Protein AF-A0A7S4S1G7-F1 (afdb_monomer_lite)

Secondary structure (DSSP, 8-state):
-B-B-TT-EEEPTTSPEEEEEE--GGGB-STTTTSPPSSHHHHHHHHHHHHHHHHHHHHHHGGG-----HHHHTTSS--S-----TTS-TTSSTTTTSS-PPPP-PPPP--------------------PBPHHHHTT--STT--EEEETTEEEE-GGG-

InterPro domains:
  IPR001199 Cytochrome b5-like heme/steroid binding domain [PF00173] (132-160)
  IPR003953 FAD-dependent oxidoreductase 2, FAD-binding domain [PF00890] (1-42)
  IPR036188 FAD/NAD(P)-binding domain superfamily [G3DSA:3.50.50.60] (1-63)
  IPR036188 FAD/NAD(P)-binding domain superfamily [SSF51905] (3-65)
  IPR036400 Cytochrome b5-like heme/steroid binding domain superfamily [G3DSA:3.10.120.10] (116-160)
  IPR036400 Cytochrome b5-like heme/steroid binding domain superfamily [SSF55856] (131-160)
  IPR050315 FAD-dependent oxidoreductase 2 [PTHR43400] (1-60)

pLDDT: mean 70.45, std 24.25, range [23.14, 98.19]

Structure (mmCIF, N/CA/C/O backbone):
data_AF-A0A7S4S1G7-F1
#
_entry.id   AF-A0A7S4S1G7-F1
#
loop_
_atom_site.group_PDB
_atom_site.id
_atom_site.type_symbol
_atom_site.label_atom_id
_atom_site.label_alt_id
_atom_site.label_comp_id
_atom_site.label_asym_id
_atom_site.label_entity_id
_atom_site.label_seq_id
_atom_site.pdbx_PDB_ins_code
_atom_site.Cartn_x
_atom_site.Cartn_y
_atom_site.Cartn_z
_atom_site.occupancy
_atom_site.B_iso_or_equiv
_atom_site.auth_seq_id
_atom_site.auth_comp_id
_atom_site.auth_asym_id
_atom_site.auth_atom_id
_atom_site.pdbx_PDB_model_num
ATOM 1 N N . GLY A 1 1 ? 1.631 11.303 -0.762 1.00 92.81 1 GLY A N 1
ATOM 2 C CA . GLY A 1 1 ? 0.193 11.039 -0.884 1.00 92.81 1 GLY A CA 1
ATOM 3 C C . GLY A 1 1 ? -0.443 11.006 0.489 1.00 92.81 1 GLY A C 1
ATOM 4 O O . GLY A 1 1 ? -0.081 11.843 1.306 1.00 92.81 1 GLY A O 1
ATOM 5 N N . LEU A 1 2 ? -1.363 10.071 0.719 1.00 96.69 2 LEU A N 1
ATOM 6 C CA . LEU A 1 2 ? -2.059 9.824 1.986 1.00 96.69 2 LEU A CA 1
ATOM 7 C C . LEU A 1 2 ? -1.078 9.394 3.085 1.00 96.69 2 LEU A C 1
ATOM 9 O O . LEU A 1 2 ? -0.180 8.598 2.820 1.00 96.69 2 LEU A O 1
ATOM 13 N N . GLU A 1 3 ? -1.248 9.890 4.306 1.00 96.44 3 GLU A N 1
ATOM 14 C CA . GLU A 1 3 ? -0.466 9.425 5.455 1.00 96.44 3 GLU A CA 1
ATOM 15 C C . GLU A 1 3 ? -0.905 8.009 5.857 1.00 96.44 3 GLU A C 1
ATOM 17 O O . GLU A 1 3 ? -2.099 7.701 5.819 1.00 96.44 3 GLU A O 1
ATOM 22 N N . ILE A 1 4 ? 0.058 7.141 6.184 1.00 97.06 4 ILE A N 1
ATOM 23 C CA . ILE A 1 4 ? -0.176 5.733 6.533 1.00 97.06 4 ILE A CA 1
ATOM 24 C C . ILE A 1 4 ? 0.682 5.292 7.722 1.00 97.06 4 ILE A C 1
ATOM 26 O O . ILE A 1 4 ? 1.779 5.815 7.925 1.00 97.06 4 ILE A O 1
ATOM 30 N N . ASP A 1 5 ? 0.201 4.299 8.470 1.00 96.06 5 ASP A N 1
ATOM 31 C CA . ASP A 1 5 ? 0.983 3.590 9.488 1.00 96.06 5 ASP A CA 1
ATOM 32 C C . ASP A 1 5 ? 1.783 2.396 8.919 1.00 96.06 5 ASP A C 1
ATOM 34 O O . ASP A 1 5 ? 1.851 2.155 7.710 1.00 96.06 5 ASP A O 1
ATOM 38 N N . THR A 1 6 ? 2.406 1.620 9.812 1.00 95.38 6 THR A N 1
ATOM 39 C CA . THR A 1 6 ? 3.181 0.418 9.469 1.00 95.38 6 THR A CA 1
ATOM 40 C C . THR A 1 6 ? 2.343 -0.750 8.948 1.00 95.38 6 THR A C 1
ATOM 42 O O . THR A 1 6 ? 2.908 -1.614 8.284 1.00 95.38 6 THR A O 1
ATOM 45 N N . ASP A 1 7 ? 1.031 -0.778 9.205 1.00 96.25 7 ASP A N 1
ATOM 46 C CA . ASP A 1 7 ? 0.077 -1.734 8.619 1.00 96.25 7 ASP A CA 1
ATOM 47 C C . ASP A 1 7 ? -0.569 -1.170 7.329 1.00 96.25 7 ASP A C 1
ATOM 49 O O . ASP A 1 7 ? -1.429 -1.803 6.713 1.00 96.25 7 ASP A O 1
ATOM 53 N N . SER A 1 8 ? -0.094 -0.008 6.859 1.00 97.25 8 SER A N 1
ATOM 54 C CA . SER A 1 8 ? -0.570 0.721 5.675 1.00 97.25 8 SER A CA 1
ATOM 55 C C . SER A 1 8 ? -2.018 1.227 5.768 1.00 97.25 8 SER A C 1
ATOM 57 O O . SER A 1 8 ? -2.650 1.482 4.736 1.00 97.25 8 SER A O 1
ATOM 59 N N . ALA A 1 9 ? -2.561 1.366 6.982 1.00 97.81 9 ALA A N 1
ATOM 60 C CA . ALA A 1 9 ? -3.873 1.967 7.208 1.00 97.81 9 ALA A CA 1
ATOM 61 C C . ALA A 1 9 ? -3.789 3.491 7.044 1.00 97.81 9 ALA A C 1
ATOM 63 O O . ALA A 1 9 ? -2.821 4.113 7.477 1.00 97.81 9 ALA A O 1
ATOM 64 N N . VAL A 1 10 ? -4.789 4.100 6.404 1.00 98.19 10 VAL A N 1
ATOM 65 C CA . VAL A 1 10 ? -4.784 5.541 6.107 1.00 98.19 10 VAL A CA 1
ATOM 66 C C . VAL A 1 10 ? -5.122 6.346 7.354 1.00 98.19 10 VAL A C 1
ATOM 68 O O . VAL A 1 10 ? -6.174 6.150 7.964 1.00 98.19 10 VAL A O 1
ATOM 71 N N . ILE A 1 11 ? -4.254 7.293 7.699 1.00 97.88 11 ILE A N 1
ATOM 72 C CA . ILE A 1 11 ? -4.411 8.162 8.863 1.00 97.88 11 ILE A CA 1
ATOM 73 C C . ILE A 1 11 ? -5.321 9.349 8.525 1.00 97.88 11 ILE A C 1
ATOM 75 O O . ILE A 1 11 ? -5.208 9.989 7.477 1.00 97.88 11 ILE A O 1
ATOM 79 N N . SER A 1 12 ? -6.265 9.622 9.422 1.00 97.25 12 SER A N 1
ATOM 80 C CA . SER A 1 12 ? -7.200 10.745 9.347 1.00 97.25 12 SER A CA 1
ATOM 81 C C . SER A 1 12 ? -6.608 12.036 9.924 1.00 97.25 12 SER A C 1
ATOM 83 O O . SER A 1 12 ? -5.576 12.039 10.589 1.00 97.25 12 SER A O 1
ATOM 85 N N . GLN A 1 13 ? -7.306 13.159 9.736 1.00 96.06 13 GLN A N 1
ATOM 86 C CA . GLN A 1 13 ? -6.880 14.462 10.265 1.00 96.06 13 GLN A CA 1
ATOM 87 C C . GLN A 1 13 ? -6.872 14.556 11.808 1.00 96.06 13 GLN A C 1
ATOM 89 O O . GLN A 1 13 ? -6.333 15.526 12.333 1.00 96.06 13 GLN A O 1
ATOM 94 N N . SER A 1 14 ? -7.434 13.580 12.538 1.00 96.06 14 SER A N 1
ATOM 95 C CA . SER A 1 14 ? -7.297 13.467 14.002 1.00 96.06 14 SER A CA 1
ATOM 96 C C . SER A 1 14 ? -6.062 12.666 14.446 1.00 96.06 14 SER A C 1
ATOM 98 O O . SER A 1 14 ? -5.810 12.574 15.644 1.00 96.06 14 SER A O 1
ATOM 100 N N . GLY A 1 15 ? -5.292 12.094 13.513 1.00 95.81 15 GLY A N 1
ATOM 101 C CA . GLY A 1 15 ? -4.174 11.189 13.807 1.00 95.81 15 GLY A CA 1
ATOM 102 C C . GLY A 1 15 ? -4.587 9.726 14.018 1.00 95.81 15 GLY A C 1
ATOM 103 O O . GLY A 1 15 ? -3.738 8.891 14.315 1.00 95.81 15 GLY A O 1
ATOM 104 N N . GLU A 1 16 ? -5.869 9.393 13.849 1.00 97.12 16 GLU A N 1
ATOM 105 C CA . GLU A 1 16 ? -6.392 8.028 13.997 1.00 97.12 16 GLU A CA 1
ATOM 106 C C . GLU A 1 16 ? -6.519 7.324 12.637 1.00 97.12 16 GLU A C 1
ATOM 108 O O . GLU A 1 16 ? -6.893 7.951 11.640 1.00 97.12 16 GLU A O 1
ATOM 113 N N . ALA A 1 17 ? -6.245 6.018 12.585 1.00 97.62 17 ALA A N 1
ATOM 114 C CA . ALA A 1 17 ? -6.402 5.208 11.377 1.00 97.62 17 ALA A CA 1
ATOM 115 C C . ALA A 1 17 ? -7.883 5.029 10.992 1.00 97.62 17 ALA A C 1
ATOM 117 O O . ALA A 1 17 ? -8.725 4.711 11.833 1.00 97.62 17 ALA A O 1
ATOM 118 N N . ILE A 1 18 ? -8.204 5.202 9.708 1.00 97.75 18 ILE A N 1
ATOM 119 C CA . ILE A 1 18 ? -9.565 5.087 9.169 1.00 97.75 18 ILE A CA 1
ATOM 120 C C . ILE A 1 18 ? -9.921 3.596 8.994 1.00 97.75 18 ILE A C 1
ATOM 122 O O . ILE A 1 18 ? -9.295 2.922 8.170 1.00 97.75 18 ILE A O 1
ATOM 126 N N . PRO A 1 19 ? -10.934 3.055 9.707 1.00 97.06 19 PRO A N 1
ATOM 127 C CA . PRO A 1 19 ? -11.252 1.629 9.655 1.00 97.06 19 PRO A CA 1
ATOM 128 C C . PRO A 1 19 ? -11.578 1.139 8.239 1.00 97.06 19 PRO A C 1
ATOM 130 O O . PRO A 1 19 ? -12.478 1.655 7.576 1.00 97.06 19 PRO A O 1
ATOM 133 N N . GLY A 1 20 ? -10.846 0.123 7.779 1.00 96.75 20 GLY A N 1
ATOM 134 C CA . GLY A 1 20 ? -11.033 -0.488 6.461 1.00 96.75 20 GLY A CA 1
ATOM 135 C C . GLY A 1 20 ? -10.418 0.267 5.277 1.00 96.75 20 GLY A C 1
ATOM 136 O O . GLY A 1 20 ? -10.548 -0.211 4.150 1.00 96.75 20 GLY A O 1
ATOM 137 N N . LEU A 1 21 ? -9.744 1.405 5.490 1.00 98.06 21 LEU A N 1
ATOM 138 C CA . LEU A 1 21 ? -9.093 2.170 4.423 1.00 98.06 21 LEU A CA 1
ATOM 139 C C . LEU A 1 21 ? -7.567 2.008 4.476 1.00 98.06 21 LEU A C 1
ATOM 141 O O . LEU A 1 21 ? -6.919 2.426 5.431 1.00 98.06 21 LEU A O 1
ATOM 145 N N . TYR A 1 22 ? -6.997 1.447 3.410 1.00 98.19 22 TYR A N 1
ATOM 146 C CA . TYR A 1 22 ? -5.567 1.148 3.276 1.00 98.19 22 TYR A CA 1
ATOM 147 C C . TYR A 1 22 ? -5.005 1.743 1.977 1.00 98.19 22 TYR A C 1
ATOM 149 O O . TYR A 1 22 ? -5.725 1.836 0.980 1.00 98.19 22 TYR A O 1
ATOM 157 N N . ALA A 1 23 ? -3.725 2.128 1.965 1.00 97.62 23 ALA A N 1
ATOM 158 C CA . ALA A 1 23 ? -3.057 2.715 0.798 1.00 97.62 23 ALA A CA 1
ATOM 159 C C . ALA A 1 23 ? -1.595 2.253 0.670 1.00 97.62 23 ALA A C 1
ATOM 161 O O . ALA A 1 23 ? -0.923 2.040 1.671 1.00 97.62 23 ALA A O 1
ATOM 162 N N . ALA A 1 24 ? -1.093 2.116 -0.561 1.00 97.06 24 ALA A N 1
ATOM 163 C CA . ALA A 1 24 ? 0.266 1.643 -0.843 1.00 97.06 24 ALA A CA 1
ATOM 164 C C . ALA A 1 24 ? 0.817 2.206 -2.164 1.00 97.06 24 ALA A C 1
ATOM 166 O O . ALA A 1 24 ? 0.044 2.537 -3.067 1.00 97.06 24 ALA A O 1
ATOM 167 N N . GLY A 1 25 ? 2.146 2.278 -2.301 1.00 94.50 25 GLY A N 1
ATOM 168 C CA . GLY A 1 25 ? 2.803 2.889 -3.459 1.00 94.50 25 GLY A CA 1
ATOM 169 C C . GLY A 1 25 ? 2.620 4.411 -3.506 1.00 94.50 25 GLY A C 1
ATOM 170 O O . GLY A 1 25 ? 2.328 5.046 -2.499 1.00 94.50 25 GLY A O 1
ATOM 171 N N . GLU A 1 26 ? 2.740 5.016 -4.690 1.00 94.44 26 GLU A N 1
ATOM 172 C CA . GLU A 1 26 ? 2.830 6.481 -4.866 1.00 94.44 26 GLU A CA 1
ATOM 173 C C . GLU A 1 26 ? 1.608 7.294 -4.371 1.00 94.44 26 GLU A C 1
ATOM 175 O O . GLU A 1 26 ? 1.718 8.494 -4.109 1.00 94.44 26 GLU A O 1
ATOM 180 N N . VAL A 1 27 ? 0.446 6.654 -4.172 1.00 96.00 27 VAL A N 1
ATOM 181 C CA . VAL A 1 27 ? -0.717 7.296 -3.5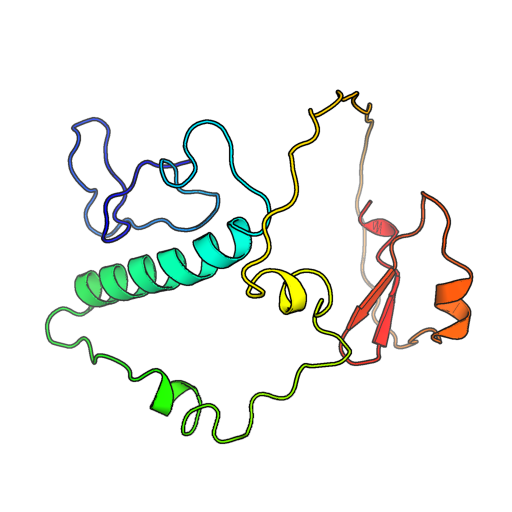29 1.00 96.00 27 VAL A CA 1
ATOM 182 C C . VAL A 1 27 ? -0.543 7.461 -2.012 1.00 96.00 27 VAL A C 1
ATOM 184 O O . VAL A 1 27 ? -1.181 8.336 -1.431 1.00 96.00 27 VAL A O 1
ATOM 187 N N . ALA A 1 28 ? 0.341 6.695 -1.367 1.00 94.62 28 ALA A N 1
ATOM 188 C CA . ALA A 1 28 ? 0.745 6.869 0.027 1.00 94.62 28 ALA A CA 1
ATOM 189 C C . ALA A 1 28 ? 1.807 7.981 0.187 1.00 94.62 28 ALA A C 1
ATOM 191 O O . ALA A 1 28 ? 2.257 8.615 -0.771 1.00 94.62 28 ALA A O 1
ATOM 192 N N . GLY A 1 29 ? 2.149 8.323 1.424 1.00 90.19 29 GLY A N 1
ATOM 193 C CA . GLY A 1 29 ? 3.073 9.390 1.811 1.00 90.19 29 GLY A CA 1
ATOM 194 C C . GLY A 1 29 ? 4.053 8.934 2.889 1.00 90.19 29 GLY A C 1
ATOM 195 O O . GLY A 1 29 ? 4.055 7.776 3.289 1.00 90.19 29 GLY A O 1
ATOM 196 N N . GLY A 1 30 ? 4.923 9.839 3.340 1.00 87.00 30 GLY A N 1
ATOM 197 C CA . GLY A 1 30 ? 5.906 9.567 4.397 1.00 87.00 30 GLY A CA 1
ATOM 198 C C . GLY A 1 30 ? 7.127 8.755 3.943 1.00 87.00 30 GLY A C 1
ATOM 199 O O . GLY A 1 30 ? 8.245 9.231 4.116 1.00 87.00 30 GLY A O 1
ATOM 200 N N . VAL A 1 31 ? 6.921 7.594 3.303 1.00 86.31 31 VAL A N 1
ATOM 201 C CA . VAL A 1 31 ? 7.936 6.555 2.993 1.00 86.31 31 VAL A CA 1
ATOM 202 C C . VAL A 1 31 ? 9.272 7.095 2.457 1.00 86.31 31 VAL A C 1
ATOM 204 O O . VAL A 1 31 ? 10.331 6.604 2.839 1.00 86.31 31 VAL A O 1
ATOM 207 N N . HIS A 1 32 ? 9.243 8.115 1.591 1.00 88.00 32 HIS A N 1
ATOM 208 C CA . HIS A 1 32 ? 10.437 8.663 0.924 1.00 88.00 32 HIS A CA 1
ATOM 209 C C . HIS A 1 32 ? 10.852 10.069 1.399 1.00 88.00 32 HIS A C 1
ATOM 211 O O . HIS A 1 32 ? 11.783 10.655 0.843 1.00 88.00 32 HIS A O 1
ATOM 217 N N . GLY A 1 33 ? 10.153 10.641 2.385 1.00 87.69 33 GLY A N 1
ATOM 218 C CA . GLY A 1 33 ? 10.353 12.024 2.830 1.00 87.69 33 GLY A CA 1
ATOM 219 C C . GLY A 1 33 ? 10.308 13.045 1.681 1.00 87.69 33 GLY A C 1
ATOM 220 O O . GLY A 1 33 ? 9.515 12.925 0.747 1.00 87.69 33 GLY A O 1
ATOM 221 N N . ASN A 1 34 ? 11.186 14.051 1.740 1.00 88.56 34 ASN A N 1
ATOM 222 C CA . ASN A 1 34 ? 11.244 15.138 0.753 1.00 88.56 34 ASN A CA 1
ATOM 223 C C . ASN A 1 34 ? 11.916 14.755 -0.579 1.00 88.56 34 ASN A C 1
ATOM 225 O O . ASN A 1 34 ? 11.804 15.514 -1.540 1.00 88.56 34 ASN A O 1
ATOM 229 N N . ASN A 1 35 ? 12.651 13.639 -0.653 1.00 88.75 35 ASN A N 1
ATOM 230 C CA . ASN A 1 35 ? 13.397 13.256 -1.854 1.00 88.75 35 ASN A CA 1
ATOM 231 C C . ASN A 1 35 ? 13.470 11.734 -2.012 1.00 88.75 35 ASN A C 1
ATOM 233 O O . ASN A 1 35 ? 14.273 11.057 -1.365 1.00 88.75 35 ASN A O 1
ATOM 237 N N . ARG A 1 36 ? 12.686 11.212 -2.955 1.00 88.31 36 ARG A N 1
ATOM 238 C CA . ARG A 1 36 ? 12.675 9.794 -3.297 1.00 88.31 36 ARG A CA 1
ATOM 239 C C . ARG A 1 36 ? 13.897 9.394 -4.129 1.00 88.31 36 ARG A C 1
ATOM 241 O O . ARG A 1 36 ? 14.171 9.978 -5.174 1.00 88.31 36 ARG A O 1
ATOM 248 N N . LEU A 1 37 ? 14.585 8.339 -3.695 1.00 84.38 37 LEU A N 1
ATOM 249 C CA . LEU A 1 37 ? 15.719 7.754 -4.414 1.00 84.38 37 LEU A CA 1
ATOM 250 C C . LEU A 1 37 ? 15.277 6.918 -5.636 1.00 84.38 37 LEU A C 1
ATOM 252 O O . LEU A 1 37 ? 14.143 6.421 -5.729 1.00 84.38 37 LEU A O 1
ATOM 256 N N . GLY A 1 38 ? 16.201 6.759 -6.588 1.00 84.44 38 GLY A N 1
ATOM 257 C CA . GLY A 1 38 ? 16.051 5.850 -7.730 1.00 84.44 38 GLY A CA 1
ATOM 258 C C . GLY A 1 38 ? 15.840 4.398 -7.280 1.00 84.44 38 GLY A C 1
ATOM 259 O O . GLY A 1 38 ? 16.210 4.030 -6.173 1.00 84.44 38 GLY A O 1
ATOM 260 N N . GLY A 1 39 ? 15.183 3.582 -8.109 1.00 84.25 39 GLY A N 1
ATOM 261 C CA . GLY A 1 39 ? 14.827 2.190 -7.781 1.00 84.25 39 GLY A CA 1
ATOM 262 C C . GLY A 1 39 ? 13.634 2.037 -6.822 1.00 84.25 39 GLY A C 1
ATOM 263 O O . GLY A 1 39 ? 12.728 1.250 -7.095 1.00 84.25 39 GLY A O 1
ATOM 264 N N . ASN A 1 40 ? 13.557 2.848 -5.760 1.00 85.44 40 ASN A N 1
ATOM 265 C CA . ASN A 1 40 ? 12.648 2.628 -4.624 1.00 85.44 40 ASN A CA 1
ATOM 266 C C . ASN A 1 40 ? 11.137 2.554 -4.943 1.00 85.44 40 ASN A C 1
ATOM 268 O O . ASN A 1 40 ? 10.401 2.032 -4.116 1.00 85.44 40 ASN A O 1
ATOM 272 N N . SER A 1 41 ? 10.645 3.035 -6.097 1.00 85.75 41 SER A N 1
ATOM 273 C CA . SER A 1 41 ? 9.201 2.971 -6.432 1.00 85.75 41 SER A CA 1
ATOM 274 C C . SER A 1 41 ? 8.670 1.546 -6.565 1.00 85.75 41 SER A C 1
ATOM 276 O O . SER A 1 41 ? 7.576 1.256 -6.098 1.00 85.75 41 SER A O 1
ATOM 278 N N . LEU A 1 42 ? 9.414 0.656 -7.230 1.00 89.00 42 LEU A N 1
ATOM 279 C CA . LEU A 1 42 ? 8.939 -0.713 -7.452 1.00 89.00 42 LEU A CA 1
ATOM 280 C C . LEU A 1 42 ? 8.988 -1.521 -6.151 1.00 89.00 42 LEU A C 1
ATOM 282 O O . LEU A 1 42 ? 8.078 -2.299 -5.879 1.00 89.00 42 LEU A O 1
ATOM 286 N N . LEU A 1 43 ? 10.008 -1.273 -5.323 1.00 88.56 43 LEU A N 1
ATOM 287 C CA . LEU A 1 43 ? 10.126 -1.852 -3.989 1.00 88.56 43 LEU A CA 1
ATOM 288 C C . LEU A 1 43 ? 8.974 -1.402 -3.076 1.00 88.56 43 LEU A C 1
ATOM 290 O O . LEU A 1 43 ? 8.329 -2.248 -2.469 1.00 88.56 43 LEU A O 1
ATOM 294 N N . ASP A 1 44 ? 8.679 -0.101 -3.035 1.00 90.69 44 ASP A N 1
ATOM 295 C CA . ASP A 1 44 ? 7.553 0.493 -2.301 1.00 90.69 44 ASP A CA 1
ATOM 296 C C . ASP A 1 44 ? 6.213 -0.151 -2.701 1.00 90.69 44 ASP A C 1
ATOM 298 O O . ASP A 1 44 ? 5.561 -0.794 -1.874 1.00 90.69 44 ASP A O 1
ATOM 302 N N . CYS A 1 45 ? 5.862 -0.106 -3.992 1.00 92.06 45 CYS A N 1
ATOM 303 C CA . CYS A 1 45 ? 4.618 -0.689 -4.501 1.00 92.06 45 CYS A CA 1
ATOM 304 C C . CYS A 1 45 ? 4.466 -2.189 -4.184 1.00 92.06 45 CYS A C 1
ATOM 306 O O . CYS A 1 45 ? 3.354 -2.641 -3.912 1.00 92.06 45 CYS A O 1
ATOM 308 N N . VAL A 1 46 ? 5.552 -2.973 -4.208 1.00 93.38 46 VAL A N 1
ATOM 309 C CA . VAL A 1 46 ? 5.511 -4.418 -3.912 1.00 93.38 46 VAL A CA 1
ATOM 310 C C . VAL A 1 46 ? 5.450 -4.695 -2.405 1.00 93.38 46 VAL A C 1
ATOM 312 O O . VAL A 1 46 ? 4.666 -5.541 -1.972 1.00 93.38 46 VAL A O 1
ATOM 315 N N . VAL A 1 47 ? 6.247 -3.991 -1.595 1.00 93.06 47 VAL A N 1
ATOM 316 C CA . VAL A 1 47 ? 6.323 -4.204 -0.141 1.00 93.06 47 VAL A CA 1
ATOM 317 C C . VAL A 1 47 ? 5.066 -3.680 0.544 1.00 93.06 47 VAL A C 1
ATOM 319 O O . VAL A 1 47 ? 4.344 -4.467 1.156 1.00 93.06 47 VAL A O 1
ATOM 322 N N . PHE A 1 48 ? 4.742 -2.393 0.392 1.00 95.69 48 PHE A N 1
ATOM 323 C CA . PHE A 1 48 ? 3.547 -1.816 1.011 1.00 95.69 48 PHE A CA 1
ATOM 324 C C . PHE A 1 48 ? 2.264 -2.366 0.378 1.00 95.69 48 PHE A C 1
ATOM 326 O O . PHE A 1 48 ? 1.275 -2.551 1.080 1.00 95.69 48 PHE A O 1
ATOM 333 N N . GLY A 1 49 ? 2.285 -2.758 -0.903 1.00 96.06 49 GLY A N 1
ATOM 334 C CA . GLY A 1 49 ? 1.173 -3.485 -1.524 1.00 96.06 49 GLY A CA 1
ATOM 335 C C . GLY A 1 49 ? 0.874 -4.822 -0.831 1.00 96.06 49 GLY A C 1
ATOM 336 O O . GLY A 1 49 ? -0.291 -5.155 -0.603 1.00 96.06 49 GLY A O 1
ATOM 337 N N . ARG A 1 50 ? 1.909 -5.572 -0.416 1.00 94.38 50 ARG A N 1
ATOM 338 C CA . ARG A 1 50 ? 1.743 -6.803 0.377 1.00 94.38 50 ARG A CA 1
ATOM 339 C C . ARG A 1 50 ? 1.285 -6.516 1.811 1.00 94.38 50 ARG A C 1
ATOM 341 O O . ARG A 1 50 ? 0.472 -7.282 2.327 1.00 94.38 50 ARG A O 1
ATOM 348 N N . VAL A 1 51 ? 1.774 -5.445 2.441 1.00 95.88 51 VAL A N 1
ATOM 349 C CA . VAL A 1 51 ? 1.362 -5.038 3.799 1.00 95.88 51 VAL A CA 1
ATOM 350 C C . VAL A 1 51 ? -0.110 -4.620 3.814 1.00 95.88 51 VAL A C 1
ATOM 352 O O . VAL A 1 51 ? -0.906 -5.277 4.481 1.00 95.88 51 VAL A O 1
ATOM 355 N N . ALA A 1 52 ? -0.497 -3.632 3.000 1.00 96.94 52 ALA A N 1
ATOM 356 C CA . ALA A 1 52 ? -1.880 -3.176 2.851 1.00 96.94 52 ALA A CA 1
ATOM 357 C C . ALA A 1 52 ? -2.830 -4.328 2.486 1.00 96.94 52 ALA A C 1
ATOM 359 O O . ALA A 1 52 ? -3.916 -4.443 3.051 1.00 96.94 52 ALA A O 1
ATOM 360 N N . GLY A 1 53 ? -2.407 -5.228 1.589 1.00 95.38 53 GLY A N 1
ATOM 361 C CA . GLY A 1 53 ? -3.164 -6.432 1.249 1.00 95.38 53 GLY A CA 1
ATOM 362 C C . GLY A 1 53 ? -3.380 -7.368 2.443 1.00 95.38 53 GLY A C 1
ATOM 363 O O . GLY A 1 53 ? -4.497 -7.844 2.649 1.00 95.38 53 GLY A O 1
ATOM 364 N N . LYS A 1 54 ? -2.346 -7.606 3.266 1.00 94.38 54 LYS A N 1
ATOM 365 C CA . LYS A 1 54 ? -2.458 -8.453 4.465 1.00 94.38 54 LYS A CA 1
ATOM 366 C C . LYS A 1 54 ? -3.322 -7.796 5.548 1.00 94.38 54 LYS A C 1
ATOM 368 O O . LYS A 1 54 ? -4.173 -8.472 6.122 1.00 94.38 54 LYS A O 1
ATOM 373 N N . ALA A 1 55 ? -3.147 -6.500 5.799 1.00 96.06 55 ALA A N 1
ATOM 374 C CA . ALA A 1 55 ? -3.916 -5.759 6.796 1.00 96.06 55 ALA A CA 1
ATOM 375 C C . ALA A 1 55 ? -5.403 -5.644 6.412 1.00 96.06 55 ALA A C 1
ATOM 377 O O . ALA A 1 55 ? -6.273 -5.957 7.224 1.00 96.06 55 ALA A O 1
ATOM 378 N N . CYS A 1 56 ? -5.703 -5.317 5.151 1.00 96.25 56 CYS A N 1
ATOM 379 C CA . CYS A 1 56 ? -7.068 -5.278 4.623 1.00 96.25 56 CYS A CA 1
ATOM 380 C C . CYS A 1 56 ? -7.754 -6.654 4.684 1.00 96.25 56 CYS A C 1
ATOM 382 O O . CYS A 1 56 ? -8.879 -6.764 5.173 1.00 96.25 56 CYS A O 1
ATOM 384 N N . ALA A 1 57 ? -7.066 -7.730 4.282 1.00 94.94 57 ALA A N 1
ATOM 385 C CA . ALA A 1 57 ? -7.606 -9.086 4.397 1.00 94.94 57 ALA A CA 1
ATOM 386 C C . ALA A 1 57 ? -7.881 -9.485 5.860 1.00 94.94 57 ALA A C 1
ATOM 388 O O . ALA A 1 57 ? -8.926 -10.070 6.144 1.00 94.94 57 ALA A O 1
ATOM 389 N N . LYS A 1 58 ? -7.001 -9.111 6.800 1.00 95.12 58 LYS A N 1
ATOM 390 C CA . LYS A 1 58 ? -7.208 -9.325 8.242 1.00 95.12 58 LYS A CA 1
ATOM 391 C C . LYS A 1 58 ? -8.413 -8.539 8.768 1.00 95.12 58 LYS A C 1
ATOM 393 O O . LYS A 1 58 ? -9.195 -9.086 9.536 1.00 95.12 58 LYS A O 1
ATOM 398 N N . TYR A 1 59 ? -8.594 -7.292 8.331 1.00 96.12 59 TYR A N 1
ATOM 399 C CA . TYR A 1 59 ? -9.747 -6.462 8.689 1.00 96.12 59 TYR A CA 1
ATOM 400 C C . TYR A 1 59 ? -11.071 -7.038 8.159 1.00 96.12 59 TYR A C 1
ATOM 402 O O . TYR A 1 59 ? -12.058 -7.082 8.887 1.00 96.12 59 TYR A O 1
ATOM 410 N N . MET A 1 60 ? -11.096 -7.516 6.909 1.00 96.00 60 MET A N 1
ATOM 411 C CA . MET A 1 60 ? -12.311 -8.054 6.284 1.00 96.00 60 MET A CA 1
ATOM 412 C C . MET A 1 60 ? -12.688 -9.469 6.744 1.00 96.00 60 MET A C 1
ATOM 414 O O . MET A 1 60 ? -13.869 -9.809 6.715 1.00 96.00 60 MET A O 1
ATOM 418 N N . LEU A 1 61 ? -11.711 -10.309 7.106 1.00 95.44 61 LEU A N 1
ATOM 419 C CA . LEU A 1 61 ? -11.928 -11.740 7.371 1.00 95.44 61 LEU A CA 1
ATOM 420 C C . LEU A 1 61 ? -11.7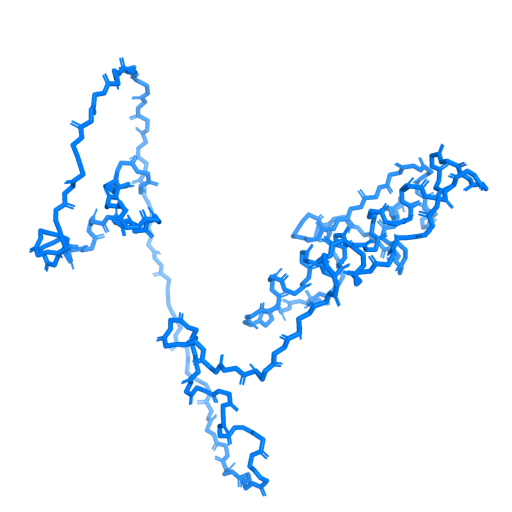22 -12.143 8.839 1.00 95.44 61 LEU A C 1
ATOM 422 O O . LEU A 1 61 ? -12.180 -13.217 9.232 1.00 95.44 61 LEU A O 1
ATOM 426 N N . GLY A 1 62 ? -11.032 -11.330 9.646 1.00 92.69 62 GLY A N 1
ATOM 427 C CA . GLY A 1 62 ? -10.669 -11.680 11.021 1.00 92.69 62 GLY A CA 1
ATOM 428 C C . GLY A 1 62 ? -9.954 -13.033 11.094 1.00 92.69 62 GLY A C 1
ATOM 429 O O . GLY A 1 62 ? -9.055 -13.317 10.300 1.00 92.69 62 GLY A O 1
ATOM 430 N N . ASP A 1 63 ? -10.406 -13.897 12.002 1.00 90.50 63 ASP A N 1
ATOM 431 C CA . ASP A 1 63 ? -9.858 -15.246 12.212 1.00 90.50 63 ASP A CA 1
ATOM 432 C C . ASP A 1 63 ? -10.070 -16.202 11.019 1.00 90.50 63 ASP A C 1
ATOM 434 O O . ASP A 1 63 ? -9.437 -17.254 10.946 1.00 90.50 63 ASP A O 1
ATOM 438 N N . ALA A 1 64 ? -10.928 -15.850 10.050 1.00 91.56 64 ALA A N 1
ATOM 439 C CA . ALA A 1 64 ? -11.064 -16.602 8.800 1.00 91.56 64 ALA A CA 1
ATOM 440 C C . ALA A 1 64 ? -9.935 -16.303 7.791 1.00 91.56 64 ALA A C 1
ATOM 442 O O . ALA A 1 64 ? -9.856 -16.954 6.743 1.00 91.56 64 ALA A O 1
ATOM 443 N N . MET A 1 65 ? -9.050 -15.341 8.084 1.00 91.56 65 MET A N 1
ATOM 444 C CA . MET A 1 65 ? -7.865 -15.084 7.273 1.00 91.56 65 MET A CA 1
ATOM 445 C C . MET A 1 65 ? -6.873 -16.251 7.364 1.00 91.56 65 MET A C 1
ATOM 447 O O . MET A 1 65 ? -6.235 -16.479 8.389 1.00 91.56 65 MET A O 1
ATOM 451 N N . LYS A 1 66 ? -6.667 -16.943 6.241 1.00 86.31 66 LYS A N 1
ATOM 452 C CA . LYS A 1 66 ? -5.586 -17.924 6.091 1.00 86.31 66 LYS A CA 1
ATOM 453 C C . LYS A 1 66 ? -4.305 -17.209 5.681 1.00 86.31 66 LYS A C 1
ATOM 455 O O . LYS A 1 66 ? -4.267 -16.584 4.621 1.00 86.31 66 LYS A O 1
ATOM 460 N N . ASP A 1 67 ? -3.259 -17.314 6.493 1.00 82.50 67 ASP A N 1
ATOM 461 C CA . ASP A 1 67 ? -1.941 -16.811 6.107 1.00 82.50 67 ASP A CA 1
ATOM 462 C C . ASP A 1 67 ? -1.404 -17.650 4.938 1.00 82.50 67 ASP A C 1
ATOM 464 O O . ASP A 1 67 ? -1.524 -18.875 4.950 1.00 82.50 67 ASP A O 1
ATOM 468 N N . THR A 1 68 ? -0.879 -17.004 3.897 1.00 79.06 68 THR A N 1
ATOM 469 C CA . THR A 1 68 ? -0.495 -17.690 2.652 1.00 79.06 68 THR A CA 1
ATOM 470 C C . THR A 1 68 ? 1.019 -17.723 2.490 1.00 79.06 68 THR A C 1
ATOM 472 O O . THR A 1 68 ? 1.661 -16.669 2.388 1.00 79.06 68 THR A O 1
ATOM 475 N N . ASP A 1 69 ? 1.587 -18.930 2.424 1.00 81.75 69 ASP A N 1
ATOM 476 C CA . ASP A 1 69 ? 3.013 -19.113 2.168 1.00 81.75 69 ASP A CA 1
ATOM 477 C C . ASP A 1 69 ? 3.355 -18.653 0.739 1.00 81.75 69 ASP A C 1
ATOM 479 O O . ASP A 1 69 ? 2.722 -19.032 -0.252 1.00 81.75 69 ASP A O 1
ATOM 483 N N . LEU A 1 70 ? 4.397 -17.828 0.627 1.00 77.25 70 LEU A N 1
ATOM 484 C CA . LEU A 1 70 ? 4.971 -17.423 -0.654 1.00 77.25 70 LEU A CA 1
ATOM 485 C C . LEU A 1 70 ? 5.499 -18.627 -1.440 1.00 77.25 70 LEU A C 1
ATOM 487 O O . LEU A 1 70 ? 5.468 -18.608 -2.670 1.00 77.25 70 LEU A O 1
ATOM 491 N N . LYS A 1 71 ? 5.955 -19.679 -0.753 1.00 78.88 71 LYS A N 1
ATOM 492 C CA . LYS A 1 71 ? 6.415 -20.926 -1.364 1.00 78.88 71 LYS A CA 1
ATOM 493 C C . LYS A 1 71 ? 5.272 -21.684 -2.041 1.00 78.88 71 LYS A C 1
ATOM 495 O O . LYS A 1 71 ? 5.457 -22.176 -3.149 1.00 78.88 71 LYS A O 1
ATOM 500 N N . GLU A 1 72 ? 4.093 -21.733 -1.424 1.00 79.75 72 GLU A N 1
ATOM 501 C CA . GLU A 1 72 ? 2.897 -22.343 -2.019 1.00 79.75 72 GLU A CA 1
ATOM 502 C C . GLU A 1 72 ? 2.381 -21.508 -3.200 1.00 79.75 72 GLU A C 1
ATOM 504 O O . GLU A 1 72 ? 2.180 -22.046 -4.288 1.00 79.75 72 GLU A O 1
ATOM 509 N N . LEU A 1 73 ? 2.278 -20.181 -3.034 1.00 75.69 73 LEU A N 1
ATOM 510 C CA . LEU A 1 73 ? 1.887 -19.247 -4.104 1.00 75.69 73 LEU A CA 1
ATOM 511 C C . LEU A 1 73 ? 2.806 -19.295 -5.335 1.00 75.69 73 LEU A C 1
ATOM 513 O O . LEU A 1 73 ? 2.353 -19.043 -6.448 1.00 75.69 73 LEU A O 1
ATOM 517 N N . SER A 1 74 ? 4.090 -19.606 -5.143 1.00 78.38 74 SER A N 1
ATOM 518 C CA . SER A 1 74 ? 5.079 -19.754 -6.220 1.00 78.38 74 SER A CA 1
ATOM 519 C C . SER A 1 74 ? 5.255 -21.199 -6.711 1.00 78.38 74 SER A C 1
ATOM 521 O O . SER A 1 74 ? 6.178 -21.470 -7.473 1.00 78.38 74 SER A O 1
ATOM 523 N N . GLY A 1 75 ? 4.386 -22.135 -6.304 1.00 76.31 75 GLY A N 1
ATOM 524 C CA . GLY A 1 75 ? 4.390 -23.517 -6.801 1.00 76.31 75 GLY A CA 1
ATOM 525 C C . GLY A 1 75 ? 5.542 -24.391 -6.286 1.00 76.31 75 GLY A C 1
ATOM 526 O O . GLY A 1 75 ? 5.881 -25.388 -6.918 1.00 76.31 75 GLY A O 1
ATOM 527 N N . GLY A 1 76 ? 6.150 -24.027 -5.154 1.00 73.00 76 GLY A N 1
ATOM 528 C CA . GLY A 1 76 ? 7.283 -24.727 -4.537 1.00 73.00 76 GLY A CA 1
ATOM 529 C C . GLY A 1 76 ? 8.458 -23.821 -4.147 1.00 73.00 76 GLY A C 1
ATOM 530 O O . GLY A 1 76 ? 9.380 -24.288 -3.471 1.00 73.00 76 GLY A O 1
ATOM 531 N N . GLY A 1 77 ? 8.416 -22.536 -4.512 1.00 67.19 77 GLY A N 1
ATOM 532 C CA . GLY A 1 77 ? 9.541 -21.603 -4.407 1.00 67.19 77 GLY A CA 1
ATOM 533 C C . GLY A 1 77 ? 10.441 -21.620 -5.647 1.00 67.19 77 GLY A C 1
ATOM 534 O O . GLY A 1 77 ? 10.278 -22.439 -6.548 1.00 67.19 77 GLY A O 1
ATOM 535 N N . LEU A 1 78 ? 11.430 -20.722 -5.683 1.00 63.78 78 LEU A N 1
ATOM 536 C CA . LEU A 1 78 ? 12.460 -20.695 -6.729 1.00 63.78 78 LEU A CA 1
ATOM 537 C C . LEU A 1 78 ? 13.456 -21.856 -6.539 1.00 63.78 78 LEU A C 1
ATOM 539 O O . LEU A 1 78 ? 14.543 -21.683 -5.993 1.00 63.78 78 LEU A O 1
ATOM 543 N N . SER A 1 79 ? 13.074 -23.058 -6.972 1.00 60.97 79 SER A N 1
ATOM 544 C CA . SER A 1 79 ? 13.900 -24.269 -6.922 1.00 60.97 79 SER A CA 1
ATOM 545 C C . SER A 1 79 ? 14.930 -24.314 -8.062 1.00 60.97 79 SER A C 1
ATOM 547 O O . SER A 1 79 ? 14.803 -25.057 -9.032 1.00 60.97 79 SER A O 1
ATOM 549 N N . GLY A 1 80 ? 15.994 -23.523 -7.935 1.00 62.56 80 GLY A N 1
ATOM 550 C CA . GLY A 1 80 ? 17.113 -23.521 -8.877 1.00 62.56 80 GLY A CA 1
ATOM 551 C C . GLY A 1 80 ? 18.294 -22.691 -8.383 1.00 62.56 80 GLY A C 1
ATOM 552 O O . GLY A 1 80 ? 18.204 -21.997 -7.371 1.00 62.56 80 GLY A O 1
ATOM 553 N N . SER A 1 81 ? 19.415 -22.743 -9.103 1.00 57.69 81 SER A N 1
ATOM 554 C CA . SER A 1 81 ? 20.482 -21.759 -8.916 1.00 57.69 81 SER A CA 1
ATOM 555 C C . SER A 1 81 ? 20.021 -20.395 -9.436 1.00 57.69 81 SER A C 1
ATOM 557 O O . SER A 1 81 ? 19.374 -20.303 -10.480 1.00 57.69 81 SER A O 1
ATOM 559 N N . VAL A 1 82 ? 20.361 -19.321 -8.717 1.00 60.00 82 VAL A N 1
ATOM 560 C CA . VAL A 1 82 ? 20.077 -17.950 -9.164 1.00 60.00 82 VAL A CA 1
ATOM 561 C C . VAL A 1 82 ? 20.988 -17.634 -10.349 1.00 60.00 82 VAL A C 1
ATOM 563 O O . VAL A 1 82 ? 22.140 -17.242 -10.185 1.00 60.00 82 VAL A O 1
ATOM 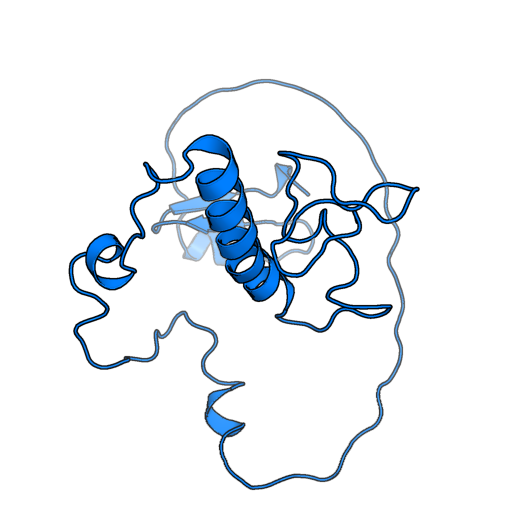566 N N . GLN A 1 83 ? 20.482 -17.857 -11.559 1.00 53.59 83 GLN A N 1
ATOM 567 C CA . GLN A 1 83 ? 21.158 -17.468 -12.790 1.00 53.59 83 GLN A CA 1
ATOM 568 C C . GLN A 1 83 ? 20.824 -16.012 -13.112 1.00 53.59 83 GLN A C 1
ATOM 570 O O . GLN A 1 83 ? 19.654 -15.658 -13.265 1.00 53.59 83 GLN A O 1
ATOM 575 N N . ALA A 1 84 ? 21.853 -15.174 -13.248 1.00 58.47 84 ALA A N 1
ATOM 576 C CA . ALA A 1 84 ? 21.691 -13.806 -13.720 1.00 58.47 84 ALA A CA 1
ATOM 577 C C . ALA A 1 84 ? 21.051 -13.816 -15.119 1.00 58.47 84 ALA A C 1
ATOM 579 O O . ALA A 1 84 ? 21.621 -14.332 -16.085 1.00 58.47 84 ALA A O 1
ATOM 580 N N . SER A 1 85 ? 19.842 -13.263 -15.229 1.00 55.00 85 SER A N 1
ATOM 581 C CA . SER A 1 85 ? 19.178 -13.109 -16.521 1.00 55.00 85 SER A CA 1
ATOM 582 C C . SER A 1 85 ? 19.949 -12.099 -17.362 1.00 55.00 85 SER A C 1
ATOM 584 O O . SER A 1 85 ? 20.153 -10.970 -16.927 1.00 55.00 85 SER A O 1
ATOM 586 N N . LYS A 1 86 ? 20.286 -12.461 -18.606 1.00 55.06 86 LYS A N 1
ATOM 587 C CA . LYS A 1 86 ? 20.913 -11.549 -19.587 1.00 55.06 86 LYS A CA 1
ATOM 588 C C . LYS A 1 86 ? 20.065 -10.305 -19.901 1.00 55.06 86 LYS A C 1
ATOM 590 O O . LYS A 1 86 ? 20.568 -9.376 -20.522 1.00 55.06 86 LYS A O 1
ATOM 595 N N . ASN A 1 87 ? 18.793 -10.313 -19.493 1.00 53.66 87 ASN A N 1
ATOM 596 C CA . ASN A 1 87 ? 17.832 -9.229 -19.682 1.00 53.66 87 ASN A CA 1
ATOM 597 C C . ASN A 1 87 ? 17.513 -8.482 -18.368 1.00 53.66 87 ASN A C 1
ATOM 599 O O . ASN A 1 87 ? 16.752 -7.519 -18.392 1.00 53.66 87 ASN A O 1
ATOM 603 N N . ALA A 1 88 ? 18.059 -8.919 -17.227 1.00 56.09 88 ALA A N 1
ATOM 604 C CA . ALA A 1 88 ? 18.106 -8.109 -16.012 1.00 56.09 88 ALA A CA 1
ATOM 605 C C . ALA A 1 88 ? 19.321 -7.168 -16.082 1.00 56.09 88 ALA A C 1
ATOM 607 O O . ALA A 1 88 ? 20.326 -7.499 -16.708 1.00 56.09 88 ALA A O 1
ATOM 608 N N . GLY A 1 89 ? 19.247 -6.005 -15.429 1.00 47.75 89 GLY A N 1
ATOM 609 C CA . GLY A 1 89 ? 20.295 -4.970 -15.437 1.00 47.75 89 GLY A CA 1
ATOM 610 C C . GLY A 1 89 ? 21.555 -5.298 -14.619 1.00 47.75 89 GLY A C 1
ATOM 611 O O . GLY A 1 89 ? 22.088 -4.413 -13.954 1.00 47.75 89 GLY A O 1
ATOM 612 N N . GLY A 1 90 ? 22.010 -6.555 -14.640 1.00 49.06 90 GLY A N 1
ATOM 613 C CA . GLY A 1 90 ? 23.206 -7.037 -13.944 1.00 49.06 90 GLY A CA 1
ATOM 614 C C . GLY A 1 90 ? 24.494 -6.522 -14.586 1.00 49.06 90 GLY A C 1
ATOM 615 O O . GLY A 1 90 ? 25.047 -7.148 -15.491 1.00 49.06 90 GLY A O 1
ATOM 616 N N . SER A 1 91 ? 24.923 -5.340 -14.146 1.00 48.00 91 SER A N 1
ATOM 617 C CA . SER A 1 91 ? 26.299 -4.838 -14.291 1.00 48.00 91 SER A CA 1
ATOM 618 C C . SER A 1 91 ? 26.621 -3.697 -13.318 1.00 48.00 91 SER A C 1
ATOM 620 O O . SER A 1 91 ? 27.789 -3.456 -13.020 1.00 48.00 91 SER A O 1
ATOM 622 N N . TYR A 1 92 ? 25.599 -3.001 -12.803 1.00 49.84 92 TYR A N 1
ATOM 623 C CA . TYR A 1 92 ? 25.756 -1.953 -11.790 1.00 49.84 92 TYR A CA 1
ATOM 624 C C . TYR A 1 92 ? 25.924 -2.526 -10.372 1.00 49.84 92 TYR A C 1
ATOM 626 O O . TYR A 1 92 ? 26.773 -2.066 -9.612 1.00 49.84 92 TYR A O 1
ATOM 634 N N . GLU A 1 93 ? 25.134 -3.545 -10.023 1.00 53.38 93 GLU A N 1
ATOM 635 C CA . GLU A 1 93 ? 25.050 -4.078 -8.655 1.00 53.38 93 GLU A CA 1
ATOM 636 C C . GLU A 1 93 ? 26.120 -5.143 -8.359 1.00 53.38 93 GLU A C 1
ATOM 638 O O . GLU A 1 93 ? 26.631 -5.202 -7.240 1.00 53.38 93 GLU A O 1
ATOM 643 N N . ASP A 1 94 ? 26.538 -5.926 -9.363 1.00 55.88 94 ASP A N 1
ATOM 644 C CA . ASP A 1 94 ? 27.482 -7.048 -9.205 1.00 55.88 94 ASP A CA 1
ATOM 645 C C . ASP A 1 94 ? 28.844 -6.633 -8.618 1.00 55.88 94 ASP A C 1
ATOM 647 O O . ASP A 1 94 ? 29.509 -7.428 -7.953 1.00 55.88 94 ASP A O 1
ATOM 651 N N . ASN A 1 95 ? 29.254 -5.377 -8.828 1.00 52.12 95 ASN A N 1
ATOM 652 C CA . ASN A 1 95 ? 30.509 -4.831 -8.309 1.00 52.12 95 ASN A CA 1
ATOM 653 C C . ASN A 1 95 ? 30.333 -3.980 -7.031 1.00 52.12 95 ASN A C 1
ATOM 655 O O . ASN A 1 95 ? 31.330 -3.572 -6.440 1.00 52.12 95 ASN A O 1
ATOM 659 N N . MET A 1 96 ? 29.099 -3.719 -6.570 1.00 53.38 96 MET A N 1
ATOM 660 C CA . MET A 1 96 ? 28.848 -2.936 -5.345 1.00 53.38 96 MET A CA 1
ATOM 661 C C . MET A 1 96 ? 29.043 -3.731 -4.049 1.00 53.38 96 MET A C 1
ATOM 663 O O . MET A 1 96 ? 29.314 -3.133 -3.011 1.00 53.38 96 MET A O 1
ATOM 667 N N . ASN A 1 97 ? 28.956 -5.064 -4.093 1.00 51.19 97 ASN A N 1
ATOM 668 C CA . ASN A 1 97 ? 29.254 -5.920 -2.937 1.00 51.19 97 ASN A CA 1
ATOM 669 C C . ASN A 1 97 ? 30.752 -6.297 -2.833 1.00 51.19 97 ASN A C 1
ATOM 671 O O . ASN A 1 97 ? 31.136 -7.140 -2.025 1.00 51.19 97 ASN A O 1
ATOM 675 N N . SER A 1 98 ? 31.610 -5.683 -3.657 1.00 49.25 98 SER A N 1
ATOM 676 C CA . SER A 1 98 ? 33.067 -5.759 -3.523 1.00 49.25 98 SER A CA 1
ATOM 677 C C . SER A 1 98 ? 33.541 -4.654 -2.577 1.00 49.25 98 SER A C 1
ATOM 679 O O . SER A 1 98 ? 33.269 -3.476 -2.802 1.00 49.25 98 SER A O 1
ATOM 681 N N . SER A 1 99 ? 34.238 -5.010 -1.495 1.00 44.38 99 SER A N 1
ATOM 682 C CA . SER A 1 99 ? 34.518 -4.110 -0.364 1.00 44.38 99 SER A CA 1
ATOM 683 C C . SER A 1 99 ? 35.675 -3.122 -0.610 1.00 44.38 99 SER A C 1
ATOM 685 O O . SER A 1 99 ? 36.607 -3.034 0.191 1.00 44.38 99 SER A O 1
ATOM 687 N N . ALA A 1 100 ? 35.634 -2.386 -1.722 1.00 39.50 100 ALA A N 1
ATOM 688 C CA . ALA A 1 100 ? 36.645 -1.413 -2.134 1.00 39.50 100 ALA A CA 1
ATOM 689 C C . ALA A 1 100 ? 36.000 -0.051 -2.446 1.00 39.50 100 ALA A C 1
ATOM 691 O O . ALA A 1 100 ? 35.585 0.214 -3.572 1.00 39.50 100 ALA A O 1
ATOM 692 N N . ALA A 1 101 ? 35.916 0.823 -1.440 1.00 37.38 101 ALA A N 1
ATOM 693 C CA . ALA A 1 101 ? 35.340 2.160 -1.579 1.00 37.38 101 ALA A CA 1
ATOM 694 C C . ALA A 1 101 ? 36.277 3.125 -2.347 1.00 37.38 101 ALA A C 1
ATOM 696 O O . ALA A 1 101 ? 37.404 3.348 -1.896 1.00 37.38 101 ALA A O 1
ATOM 697 N N . PRO A 1 102 ? 35.831 3.757 -3.452 1.00 38.28 102 PRO A N 1
ATOM 698 C CA . PRO A 1 102 ? 36.536 4.867 -4.092 1.00 38.28 102 PRO A CA 1
ATOM 699 C C . PRO A 1 102 ? 36.130 6.221 -3.485 1.00 38.28 102 PRO A C 1
ATOM 701 O O . PRO A 1 102 ? 35.042 6.370 -2.926 1.00 38.28 102 PRO A O 1
ATOM 704 N N . ALA A 1 103 ? 36.989 7.234 -3.625 1.00 32.66 103 ALA A N 1
ATOM 705 C CA . ALA A 1 103 ? 36.696 8.596 -3.174 1.00 32.66 103 ALA A CA 1
ATOM 706 C C . ALA A 1 103 ? 35.584 9.270 -4.011 1.00 32.66 103 ALA A C 1
ATOM 708 O O . ALA A 1 103 ? 35.393 8.960 -5.186 1.00 32.66 103 ALA A O 1
ATOM 709 N N . GLY A 1 104 ? 34.846 10.194 -3.388 1.00 34.66 104 GLY A N 1
ATOM 710 C CA . GLY A 1 104 ? 33.628 10.776 -3.960 1.00 34.66 104 GLY A CA 1
ATOM 711 C C . GLY A 1 104 ? 33.835 11.829 -5.057 1.00 34.66 104 GLY A C 1
ATOM 712 O O . GLY A 1 104 ? 34.891 12.448 -5.173 1.00 34.66 104 GLY A O 1
ATOM 713 N N . ALA A 1 105 ? 32.760 12.081 -5.807 1.00 29.38 105 ALA A N 1
ATOM 714 C CA . ALA A 1 105 ? 32.622 13.180 -6.761 1.00 29.38 105 ALA A CA 1
ATOM 715 C C . ALA A 1 105 ? 31.302 13.934 -6.503 1.00 29.38 105 ALA A C 1
ATOM 717 O O . ALA A 1 105 ? 30.305 13.328 -6.109 1.00 29.38 105 ALA A O 1
ATOM 71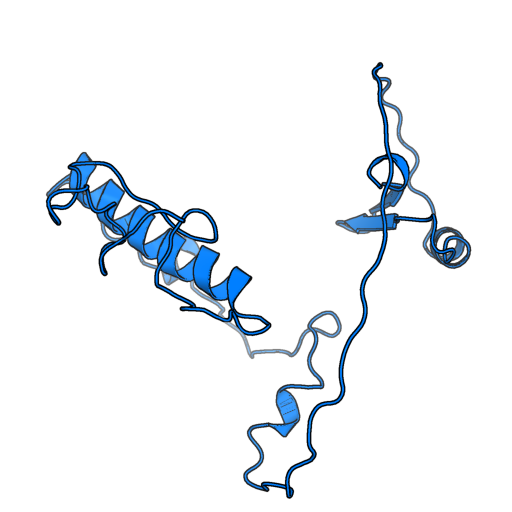8 N N . ALA A 1 106 ? 31.299 15.255 -6.697 1.00 28.59 106 ALA A N 1
ATOM 719 C CA . ALA A 1 106 ? 30.144 16.111 -6.414 1.00 28.59 106 ALA A CA 1
ATOM 720 C C . ALA A 1 106 ? 29.115 16.124 -7.569 1.00 28.59 106 ALA A C 1
ATOM 722 O O . ALA A 1 106 ? 29.508 16.002 -8.732 1.00 28.59 106 ALA A O 1
ATOM 723 N N . PRO A 1 107 ? 27.810 16.310 -7.286 1.00 32.84 107 PRO A N 1
ATOM 724 C CA . PRO A 1 107 ? 26.777 16.381 -8.316 1.00 32.84 107 PRO A CA 1
ATOM 725 C C . PRO A 1 107 ? 26.740 17.752 -9.008 1.00 32.84 107 PRO A C 1
ATOM 727 O O . PRO A 1 107 ? 26.855 18.793 -8.362 1.00 32.84 107 PRO A O 1
ATOM 730 N N . ALA A 1 108 ? 26.490 17.752 -10.319 1.00 30.84 108 ALA A N 1
ATOM 731 C CA . ALA A 1 108 ? 26.170 18.949 -11.093 1.00 30.84 108 ALA A CA 1
ATOM 732 C C . ALA A 1 108 ? 24.664 19.012 -11.412 1.00 30.84 108 ALA A C 1
ATOM 734 O O . ALA A 1 108 ? 24.037 17.989 -11.689 1.00 30.84 108 ALA A O 1
ATOM 735 N N . ALA A 1 109 ? 24.091 20.218 -11.404 1.00 27.86 109 ALA A N 1
ATOM 736 C CA . ALA A 1 109 ? 22.755 20.486 -11.945 1.00 27.86 109 ALA A CA 1
ATOM 737 C C . ALA A 1 109 ?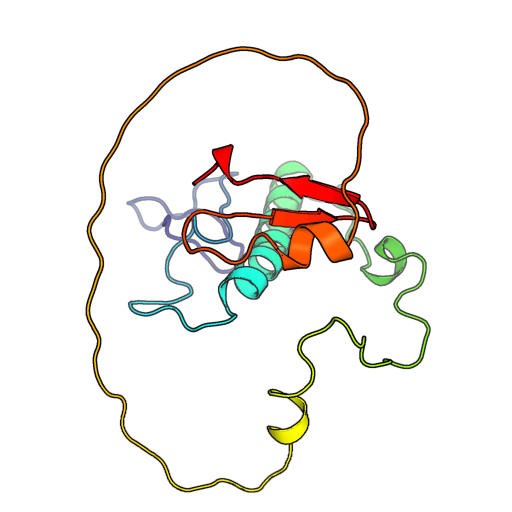 22.749 20.338 -13.489 1.00 27.86 109 ALA A C 1
ATOM 739 O O . ALA A 1 109 ? 23.798 20.418 -14.121 1.00 27.86 109 ALA A O 1
ATOM 740 N N . GLY A 1 110 ? 21.625 20.140 -14.184 1.00 26.03 110 GLY A N 1
ATOM 741 C CA . GLY A 1 110 ? 20.223 20.198 -13.757 1.00 26.03 110 GLY A CA 1
ATOM 742 C C . GLY A 1 110 ? 19.469 21.311 -14.501 1.00 26.03 110 GLY A C 1
ATOM 743 O O . GLY A 1 110 ? 19.644 22.485 -14.191 1.00 26.03 110 GLY A O 1
ATOM 744 N N . ALA A 1 111 ? 18.636 20.945 -15.482 1.00 27.88 111 ALA A N 1
ATOM 745 C CA . ALA A 1 111 ? 17.771 21.850 -16.251 1.00 27.88 111 ALA A CA 1
ATOM 746 C C . ALA A 1 111 ? 16.560 21.083 -16.828 1.00 27.88 111 ALA A C 1
ATOM 748 O O . ALA A 1 111 ? 16.619 19.862 -16.974 1.00 27.88 111 ALA A O 1
ATOM 749 N N . ALA A 1 112 ? 15.461 21.783 -17.1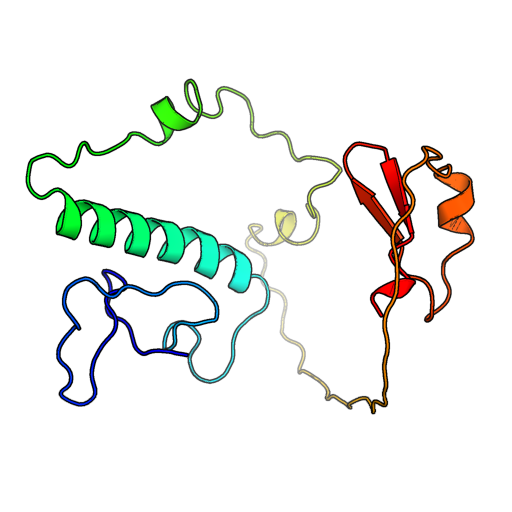35 1.00 27.02 112 ALA A N 1
ATOM 750 C CA . ALA A 1 112 ? 14.145 21.185 -17.409 1.00 27.02 112 ALA A CA 1
ATOM 751 C C . ALA A 1 112 ? 13.626 21.380 -18.855 1.00 27.02 112 ALA A C 1
ATOM 753 O O . ALA A 1 112 ? 14.212 22.098 -19.664 1.00 27.02 112 ALA A O 1
ATOM 754 N N . ALA A 1 113 ? 12.504 20.719 -19.168 1.00 35.69 113 ALA A N 1
ATOM 755 C CA . ALA A 1 113 ? 11.788 20.778 -20.449 1.00 35.69 113 ALA A CA 1
ATOM 756 C C . ALA A 1 113 ? 10.952 22.068 -20.637 1.00 35.69 113 ALA A C 1
ATOM 758 O O . ALA A 1 113 ? 10.876 22.908 -19.738 1.00 35.69 113 ALA A O 1
ATOM 759 N N . PRO A 1 114 ? 10.248 22.204 -21.780 1.00 32.84 114 PRO A N 1
ATOM 760 C CA . PRO A 1 114 ? 8.806 22.475 -21.670 1.00 32.84 114 PRO A CA 1
ATOM 761 C C . PRO A 1 114 ? 7.899 21.657 -22.625 1.00 32.84 114 PRO A C 1
ATOM 763 O O . PRO A 1 114 ? 8.360 20.887 -23.462 1.00 32.84 114 PRO A O 1
ATOM 766 N N . VAL A 1 115 ? 6.579 21.834 -22.455 1.00 28.33 115 VAL A N 1
ATOM 767 C CA . VAL A 1 115 ? 5.462 20.969 -22.912 1.00 28.33 115 VAL A CA 1
ATOM 768 C C . VAL A 1 115 ? 4.405 21.761 -23.714 1.00 28.33 115 VAL A C 1
ATOM 770 O O . VAL A 1 115 ? 4.225 22.945 -23.422 1.00 28.33 115 VAL A O 1
ATOM 773 N N . LYS A 1 116 ? 3.646 21.110 -24.628 1.00 26.44 116 LYS A N 1
ATOM 774 C CA . LYS A 1 116 ? 2.221 21.392 -25.008 1.00 26.44 116 LYS A CA 1
ATOM 775 C C . LYS A 1 116 ? 1.682 20.310 -25.989 1.00 26.44 116 LYS A C 1
ATOM 777 O O . LYS A 1 116 ? 2.388 20.006 -26.936 1.00 26.44 116 LYS A O 1
ATOM 782 N N . LYS A 1 117 ? 0.583 19.578 -25.697 1.00 26.61 117 LYS A N 1
ATOM 783 C CA . LYS A 1 117 ? -0.879 19.891 -25.862 1.00 26.61 117 LYS A CA 1
ATOM 784 C C . LYS A 1 117 ? -1.379 19.813 -27.332 1.00 26.61 117 LYS A C 1
ATOM 786 O O . LYS A 1 117 ? -0.695 20.350 -28.186 1.00 26.61 117 LYS A O 1
ATOM 791 N N . GLU A 1 118 ? -2.564 19.283 -27.702 1.00 26.97 118 GLU A N 1
ATOM 792 C CA . GLU A 1 118 ? -3.709 18.678 -26.964 1.00 26.97 118 GLU A CA 1
ATOM 793 C C . GLU A 1 118 ? -4.707 17.917 -27.906 1.00 26.97 118 GLU A C 1
ATOM 795 O O . GLU A 1 118 ? -5.109 18.513 -28.898 1.00 26.97 118 GLU A O 1
ATOM 800 N N . LYS A 1 119 ? -5.243 16.735 -27.503 1.00 25.30 119 LYS A N 1
ATOM 801 C CA . LYS A 1 119 ? -6.555 16.107 -27.916 1.00 25.30 119 LYS A CA 1
ATOM 802 C C . LYS A 1 119 ? -6.751 15.716 -29.420 1.00 25.30 119 LYS A C 1
ATOM 804 O O . LYS A 1 119 ? -6.069 16.237 -30.283 1.00 25.30 119 LYS A O 1
ATOM 809 N N . LYS A 1 120 ? -7.666 14.813 -29.843 1.00 24.75 120 LYS A N 1
ATOM 810 C CA . LYS A 1 120 ? -8.772 14.036 -29.208 1.00 24.75 120 LYS A CA 1
ATOM 811 C C . LYS A 1 120 ? -9.055 12.711 -29.988 1.00 24.75 120 LYS A C 1
ATOM 813 O O . LYS A 1 120 ? -8.626 12.584 -31.122 1.00 24.75 120 LYS A O 1
ATOM 818 N N . GLU A 1 121 ? -9.828 11.794 -29.378 1.00 25.06 121 GLU A N 1
ATOM 819 C CA . GLU A 1 121 ? -10.709 10.716 -29.940 1.00 25.06 121 GLU A CA 1
ATOM 820 C C . GLU A 1 121 ? -10.926 10.646 -31.483 1.00 25.06 121 GLU A C 1
ATOM 822 O O . GLU A 1 121 ? -11.113 11.687 -32.097 1.00 25.06 121 GLU A O 1
ATOM 827 N N . LYS A 1 122 ? -11.124 9.510 -32.191 1.00 24.19 122 LYS A N 1
ATOM 828 C CA . LYS A 1 122 ? -11.451 8.071 -31.917 1.00 24.19 122 LYS A CA 1
ATOM 829 C C . LYS A 1 122 ? -11.305 7.287 -33.272 1.00 24.19 122 LYS A C 1
ATOM 831 O O . LYS A 1 122 ? -11.061 7.942 -34.274 1.00 24.19 122 LYS A O 1
ATOM 836 N N . LYS A 1 123 ? -11.470 5.960 -33.482 1.00 23.14 123 LYS A N 1
ATOM 837 C CA . LYS A 1 123 ? -11.933 4.756 -32.733 1.00 23.14 123 LYS A CA 1
ATOM 838 C C . LYS A 1 123 ? -11.326 3.470 -33.376 1.00 23.14 123 LYS A C 1
ATOM 840 O O . LYS A 1 123 ? -11.093 3.443 -34.573 1.00 23.14 123 LYS A O 1
ATOM 845 N N . ALA A 1 124 ? -11.191 2.407 -32.571 1.00 30.50 124 ALA A N 1
ATOM 846 C CA . ALA A 1 124 ? -10.919 0.980 -32.861 1.00 30.50 124 ALA A CA 1
ATOM 847 C C . ALA A 1 124 ? -11.029 0.385 -34.294 1.00 30.50 124 ALA A C 1
ATOM 849 O O . ALA A 1 124 ? -12.088 0.434 -34.920 1.00 30.50 124 ALA A O 1
ATOM 850 N N . ALA A 1 125 ? -10.013 -0.417 -34.645 1.00 25.19 125 ALA A N 1
ATOM 851 C CA . ALA A 1 125 ? -10.111 -1.660 -35.423 1.00 25.19 125 ALA A CA 1
ATOM 852 C C . ALA A 1 125 ? -9.085 -2.682 -34.877 1.00 25.19 125 ALA A C 1
ATOM 854 O O . ALA A 1 125 ? -8.072 -2.271 -34.315 1.00 25.19 125 ALA A O 1
ATOM 855 N N . ALA A 1 126 ? -9.333 -3.988 -35.018 1.00 35.31 126 ALA A N 1
ATOM 856 C CA . ALA A 1 126 ? -8.391 -5.044 -34.624 1.00 35.31 126 ALA A CA 1
ATOM 857 C C . ALA A 1 126 ? -7.952 -5.854 -35.853 1.00 35.31 126 ALA A C 1
ATOM 859 O O . ALA A 1 126 ? -8.791 -6.259 -36.656 1.00 35.31 126 ALA A O 1
ATOM 860 N N . GLY A 1 127 ? -6.649 -6.099 -35.981 1.00 27.80 127 GLY A N 1
ATOM 861 C CA . GLY A 1 127 ? -6.035 -6.867 -37.065 1.00 27.80 127 GLY A CA 1
ATOM 862 C C . GLY A 1 127 ? -4.551 -7.075 -36.767 1.00 27.80 127 GLY A C 1
ATOM 863 O O . GLY A 1 127 ? -3.895 -6.161 -36.278 1.00 27.80 127 GLY A O 1
ATOM 864 N N . GLY A 1 128 ? -4.044 -8.292 -36.970 1.00 41.31 128 GLY A N 1
ATOM 865 C CA . GLY A 1 128 ? -2.689 -8.670 -36.555 1.00 41.31 128 GLY A CA 1
ATOM 866 C C . GLY A 1 128 ? -1.595 -8.247 -37.539 1.00 41.31 128 GLY A C 1
ATOM 867 O O . GLY A 1 128 ? -1.784 -8.321 -38.750 1.00 41.31 128 GLY A O 1
ATOM 868 N N . GLY A 1 129 ? -0.435 -7.871 -37.001 1.00 38.94 129 GLY A N 1
ATOM 869 C CA . GLY A 1 129 ? 0.775 -7.542 -37.755 1.00 38.94 129 GLY A CA 1
ATOM 870 C C . GLY A 1 129 ? 1.877 -7.070 -36.810 1.00 38.94 129 GLY A C 1
ATOM 871 O O . GLY A 1 129 ? 1.956 -5.887 -36.507 1.00 38.94 129 GLY A O 1
ATOM 872 N N . GLY A 1 130 ? 2.684 -7.998 -36.290 1.00 47.81 130 GLY A N 1
ATOM 873 C CA . GLY A 1 130 ? 3.843 -7.656 -35.460 1.00 47.81 130 GLY A CA 1
ATOM 874 C C . GLY A 1 130 ? 5.039 -7.286 -36.336 1.00 47.81 130 GLY A C 1
ATOM 875 O O . GLY A 1 130 ? 5.429 -8.081 -37.190 1.00 47.81 130 GLY A O 1
ATOM 876 N N . PHE A 1 131 ? 5.611 -6.102 -36.122 1.00 59.53 131 PHE A N 1
ATOM 877 C CA . PHE A 1 131 ? 6.813 -5.638 -36.825 1.00 59.53 131 PHE A CA 1
ATOM 878 C C . PHE A 1 131 ? 8.060 -6.435 -36.406 1.00 59.53 131 PHE A C 1
ATOM 880 O O . PHE A 1 131 ? 8.095 -7.014 -35.316 1.00 59.53 131 PHE A O 1
ATOM 887 N N . THR A 1 132 ? 9.099 -6.468 -37.247 1.00 63.31 132 THR A N 1
ATOM 888 C CA . THR A 1 132 ? 10.332 -7.216 -36.926 1.00 63.31 132 THR A CA 1
ATOM 889 C C . THR A 1 132 ? 11.313 -6.385 -36.092 1.00 63.31 132 THR A C 1
ATOM 891 O O . THR A 1 132 ? 11.231 -5.157 -36.006 1.00 63.31 132 THR A O 1
ATOM 894 N N . ARG A 1 133 ? 12.289 -7.045 -35.460 1.00 60.72 133 ARG A N 1
ATOM 895 C CA . ARG A 1 133 ? 13.277 -6.386 -34.587 1.00 60.72 133 ARG A CA 1
ATOM 896 C C . ARG A 1 133 ? 14.211 -5.443 -35.360 1.00 60.72 133 ARG A C 1
ATOM 898 O O . ARG A 1 133 ? 14.675 -4.439 -34.825 1.00 60.72 133 ARG A O 1
ATOM 905 N N . GLU A 1 134 ? 14.440 -5.749 -36.630 1.00 65.06 134 GLU A N 1
ATOM 906 C CA . GLU A 1 134 ? 15.211 -4.971 -37.604 1.00 65.06 134 GLU A CA 1
ATOM 907 C C . GLU A 1 134 ? 14.448 -3.717 -38.063 1.00 65.06 134 GLU A C 1
ATOM 909 O O . GLU A 1 134 ? 15.040 -2.779 -38.595 1.00 65.06 134 GLU A O 1
ATOM 914 N N . GLU A 1 135 ? 13.130 -3.694 -37.860 1.00 65.75 135 GLU A N 1
ATOM 915 C CA . GLU A 1 135 ? 12.258 -2.558 -38.141 1.00 65.75 135 GLU A CA 1
ATOM 916 C C . GLU A 1 135 ? 12.255 -1.570 -36.970 1.00 65.75 135 GLU A C 1
ATOM 918 O O . GLU A 1 135 ? 12.509 -0.385 -37.182 1.00 65.75 135 GLU A O 1
ATOM 923 N N . VAL A 1 136 ? 12.141 -2.069 -35.729 1.00 63.38 136 VAL A N 1
ATOM 924 C CA . VAL A 1 136 ? 12.308 -1.273 -34.490 1.00 63.38 136 VAL A CA 1
ATOM 925 C C . VAL A 1 136 ? 13.623 -0.496 -34.485 1.00 63.38 136 VAL A C 1
ATOM 927 O O . VAL A 1 136 ? 13.653 0.665 -34.094 1.00 63.38 136 VAL A O 1
ATOM 930 N N . ALA A 1 137 ? 14.712 -1.100 -34.970 1.00 69.94 137 ALA A N 1
ATOM 931 C CA . ALA A 1 137 ? 16.030 -0.465 -35.022 1.00 69.94 137 ALA A CA 1
ATOM 932 C C . ALA A 1 137 ? 16.087 0.825 -35.875 1.00 69.94 137 ALA A C 1
ATOM 934 O O . ALA A 1 137 ? 17.041 1.593 -35.755 1.00 69.94 137 ALA A O 1
ATOM 935 N N . LYS A 1 138 ? 15.081 1.080 -36.725 1.00 72.25 138 LYS A N 1
ATOM 936 C CA . LYS A 1 138 ? 14.949 2.306 -37.532 1.00 72.25 138 LYS A CA 1
ATOM 937 C C . LYS A 1 138 ? 14.223 3.423 -36.768 1.00 72.25 138 LYS A C 1
ATOM 939 O O . LYS A 1 138 ? 14.476 4.597 -37.023 1.00 72.25 138 LYS A O 1
ATOM 944 N N . HIS A 1 139 ? 13.372 3.062 -35.808 1.00 67.50 139 HIS A N 1
ATOM 945 C CA . HIS A 1 139 ? 12.550 3.965 -35.001 1.00 67.50 139 HIS A CA 1
ATOM 946 C C . HIS A 1 139 ? 13.289 4.389 -33.726 1.00 67.50 139 HIS A C 1
ATOM 948 O O . HIS A 1 139 ? 13.012 3.939 -32.617 1.00 67.50 139 HIS A O 1
ATOM 954 N N . THR A 1 140 ? 14.300 5.235 -33.922 1.00 67.44 140 THR A N 1
ATOM 955 C CA . THR A 1 140 ? 15.205 5.732 -32.869 1.00 67.44 140 THR A CA 1
ATOM 956 C C . THR A 1 140 ? 15.173 7.257 -32.727 1.00 67.44 140 THR A C 1
ATOM 958 O O . THR A 1 140 ? 16.044 7.848 -32.083 1.00 67.44 140 THR A O 1
ATOM 961 N N . THR A 1 141 ? 14.182 7.929 -33.322 1.00 78.38 141 THR A N 1
ATOM 962 C CA . THR A 1 141 ? 14.030 9.380 -33.192 1.00 78.38 141 THR A CA 1
ATOM 963 C C . THR A 1 141 ? 13.376 9.742 -31.859 1.00 78.38 141 THR A C 1
ATOM 965 O O . THR A 1 141 ? 12.701 8.936 -31.223 1.00 78.38 141 THR A O 1
ATOM 968 N N . LYS A 1 142 ? 13.514 11.004 -31.439 1.00 74.81 142 LYS A N 1
ATOM 969 C CA . LYS A 1 142 ? 12.897 11.517 -30.202 1.00 74.81 142 LYS A CA 1
ATOM 970 C C . LYS A 1 142 ? 11.353 11.486 -30.218 1.00 74.81 142 LYS A C 1
ATOM 972 O O . LYS A 1 142 ? 10.742 11.728 -29.182 1.00 74.81 142 LYS A O 1
ATOM 977 N N . GLY A 1 143 ? 10.736 11.251 -31.378 1.00 72.88 143 GLY A N 1
ATOM 978 C CA . GLY A 1 143 ? 9.288 11.104 -31.517 1.00 72.88 143 GLY A CA 1
ATOM 979 C C . GLY A 1 143 ? 8.791 9.659 -31.462 1.00 72.88 143 GLY A C 1
ATOM 980 O O . GLY A 1 143 ? 7.589 9.477 -31.358 1.00 72.88 143 GLY A O 1
ATOM 981 N N . ASP A 1 144 ? 9.667 8.653 -31.532 1.00 80.69 144 ASP A N 1
ATOM 982 C CA . ASP A 1 144 ? 9.280 7.239 -31.564 1.00 80.69 144 ASP A CA 1
ATOM 983 C C . ASP A 1 144 ? 9.115 6.663 -30.142 1.00 80.69 144 ASP A C 1
ATOM 985 O O . ASP A 1 144 ? 9.974 6.863 -29.280 1.00 80.69 144 ASP A O 1
ATOM 989 N N . CYS A 1 145 ? 8.062 5.874 -29.894 1.00 78.38 145 CYS A N 1
ATOM 990 C CA . CYS A 1 145 ? 7.949 5.042 -28.690 1.00 78.38 145 CYS A CA 1
ATOM 991 C C . CYS A 1 145 ? 7.515 3.618 -29.047 1.00 78.38 145 CYS A C 1
ATOM 993 O O . CYS A 1 145 ? 6.376 3.381 -29.434 1.00 78.38 145 CYS A O 1
ATOM 995 N N . TRP A 1 146 ? 8.431 2.660 -28.918 1.00 80.56 146 TRP A N 1
ATOM 996 C CA . TRP A 1 146 ? 8.221 1.273 -29.333 1.00 80.56 146 TRP A CA 1
ATOM 997 C C . TRP A 1 146 ? 8.575 0.338 -28.178 1.00 80.56 146 TRP A C 1
ATOM 999 O O . TRP A 1 146 ? 9.623 0.490 -27.548 1.00 80.56 146 TRP A O 1
ATOM 1009 N N . VAL A 1 147 ? 7.706 -0.633 -27.890 1.00 74.38 147 VAL A N 1
ATOM 1010 C CA . VAL A 1 147 ? 7.885 -1.585 -26.781 1.00 74.38 147 VAL A CA 1
ATOM 1011 C C . VAL A 1 147 ? 7.817 -3.025 -27.278 1.00 74.38 147 VAL A C 1
ATOM 1013 O O . VAL A 1 147 ? 7.059 -3.346 -28.191 1.00 74.38 147 VAL A O 1
ATOM 1016 N N . ILE A 1 148 ? 8.615 -3.905 -26.669 1.00 74.31 148 ILE A N 1
ATOM 1017 C CA . ILE A 1 148 ? 8.642 -5.336 -26.994 1.00 74.31 148 ILE A CA 1
ATOM 1018 C C . ILE A 1 148 ? 8.071 -6.113 -25.809 1.00 74.31 148 ILE A C 1
ATOM 1020 O O . ILE A 1 148 ? 8.617 -6.059 -24.708 1.00 74.31 148 ILE A O 1
ATOM 1024 N N . LEU A 1 149 ? 6.980 -6.845 -26.032 1.00 68.50 149 LEU A N 1
ATOM 1025 C CA . LEU A 1 149 ? 6.299 -7.654 -25.020 1.00 68.50 149 LEU A CA 1
ATOM 1026 C C . LEU A 1 149 ? 6.027 -9.052 -25.583 1.00 68.50 149 LEU A C 1
ATOM 1028 O O . LEU A 1 149 ? 5.320 -9.186 -26.575 1.00 68.50 149 LEU A O 1
ATOM 1032 N N . ARG A 1 150 ? 6.564 -10.099 -24.935 1.00 66.75 150 ARG A N 1
ATOM 1033 C CA . ARG A 1 150 ? 6.419 -11.512 -25.363 1.00 66.75 150 ARG A CA 1
ATOM 1034 C C . ARG A 1 150 ? 6.744 -11.711 -26.852 1.00 66.75 150 ARG A C 1
ATOM 1036 O O . ARG A 1 150 ? 5.927 -12.226 -27.610 1.00 66.75 150 ARG A O 1
ATOM 1043 N N . ASP A 1 151 ? 7.912 -11.213 -27.254 1.00 66.62 151 ASP A N 1
ATOM 1044 C CA . ASP A 1 151 ? 8.443 -11.255 -28.625 1.00 66.62 151 ASP A CA 1
ATOM 1045 C C . ASP A 1 151 ? 7.582 -10.547 -29.694 1.00 66.62 151 ASP A C 1
ATOM 1047 O O . ASP A 1 151 ? 7.890 -10.606 -30.883 1.00 66.62 151 ASP A O 1
ATOM 1051 N N . GLN A 1 152 ? 6.546 -9.804 -29.284 1.00 58.53 152 GLN A N 1
ATOM 1052 C CA . GLN A 1 152 ? 5.778 -8.912 -30.148 1.00 58.53 152 GLN A CA 1
ATOM 1053 C C . GLN A 1 152 ? 6.272 -7.473 -30.009 1.00 58.53 152 GLN A C 1
ATOM 1055 O O . GLN A 1 152 ? 6.392 -6.944 -28.902 1.00 58.53 152 GLN A O 1
ATOM 1060 N N . VAL A 1 153 ? 6.522 -6.836 -31.150 1.00 71.44 153 VAL A N 1
ATOM 1061 C CA . VAL A 1 153 ? 6.782 -5.400 -31.260 1.00 71.44 153 VAL A CA 1
ATOM 1062 C C . VAL A 1 153 ? 5.454 -4.648 -31.299 1.00 71.44 153 VAL A C 1
ATOM 1064 O O . VAL A 1 153 ? 4.593 -4.964 -32.121 1.00 71.44 153 VAL A O 1
ATOM 1067 N N . LEU A 1 154 ? 5.318 -3.628 -30.455 1.00 72.62 154 LEU A N 1
ATOM 1068 C CA . LEU A 1 154 ? 4.191 -2.701 -30.444 1.00 72.62 154 LEU A CA 1
ATOM 1069 C C . LEU A 1 154 ? 4.704 -1.271 -30.644 1.00 72.62 154 LEU A C 1
ATOM 1071 O O . LEU A 1 154 ? 5.489 -0.774 -29.833 1.00 72.62 154 LEU A O 1
ATOM 1075 N N . ASP A 1 155 ? 4.219 -0.605 -31.691 1.00 77.50 155 ASP A N 1
ATOM 1076 C CA . ASP A 1 155 ? 4.300 0.850 -31.794 1.00 77.50 155 ASP A CA 1
ATOM 1077 C C . ASP A 1 155 ? 3.298 1.473 -30.808 1.00 77.50 155 ASP A C 1
ATOM 1079 O O . ASP A 1 155 ? 2.087 1.252 -30.892 1.00 77.50 155 ASP A O 1
ATOM 1083 N N . VAL A 1 156 ? 3.819 2.237 -29.852 1.00 78.56 156 VAL A N 1
ATOM 1084 C CA . VAL A 1 156 ? 3.060 3.015 -28.867 1.00 78.56 156 VAL A CA 1
ATOM 1085 C C . VAL A 1 156 ? 3.406 4.506 -28.955 1.00 78.56 156 VAL A C 1
ATOM 1087 O O . VAL A 1 156 ? 3.109 5.270 -28.041 1.00 78.56 156 VAL A O 1
ATOM 1090 N N . THR A 1 157 ? 3.961 4.954 -30.087 1.00 78.75 157 THR A N 1
ATOM 1091 C CA . THR A 1 157 ? 4.270 6.361 -30.399 1.00 78.75 157 THR A CA 1
ATOM 1092 C C . THR A 1 157 ? 3.049 7.270 -30.235 1.00 78.75 157 THR A C 1
ATOM 1094 O O . THR A 1 157 ? 3.164 8.413 -29.806 1.00 78.75 157 THR A O 1
ATOM 1097 N N . SER A 1 158 ? 1.850 6.736 -30.489 1.00 69.56 158 SER A N 1
ATOM 1098 C CA . SER A 1 158 ? 0.562 7.418 -30.288 1.00 69.56 158 SER A CA 1
ATOM 1099 C C . SER A 1 158 ? 0.169 7.682 -28.819 1.00 69.56 158 SER A C 1
ATOM 1101 O O . SER A 1 158 ? -0.896 8.251 -28.579 1.00 69.56 158 SER A O 1
ATOM 1103 N N . PHE A 1 159 ? 1.002 7.287 -27.847 1.00 66.62 159 PHE A N 1
ATOM 1104 C CA . PHE A 1 159 ? 0.820 7.536 -26.411 1.00 66.62 159 PHE A CA 1
ATOM 1105 C C . PHE A 1 159 ? 1.816 8.562 -25.819 1.00 66.62 159 PHE A C 1
ATOM 1107 O O . PHE A 1 159 ? 1.785 8.777 -24.604 1.00 66.62 159 PHE A O 1
ATOM 1114 N N . LEU A 1 160 ? 2.674 9.188 -26.643 1.00 56.53 160 LEU A N 1
ATOM 1115 C CA . LEU A 1 160 ? 3.518 10.341 -26.268 1.00 56.53 160 LEU A CA 1
ATOM 1116 C C . LEU A 1 160 ? 2.770 11.688 -26.378 1.00 56.53 160 LEU A C 1
ATOM 1118 O O . LEU A 1 160 ? 3.095 12.583 -25.564 1.00 56.53 160 LEU A O 1
#

Radius of gyration: 22.7 Å; chains: 1; bounding box: 49×47×52 Å

Organism: NCBI:txid311494

Sequence (160 aa):
GLEIDTDSAVISQSGEAIPGLYAAGEVAGGVHGNNRLGGNSLLDCVVFGRVAGKACAKYMLGDAMKDTDLKELSGGGLSGSVQASKNAGGSYEDNMNSSAAPAGAAPAAGAAAPVKKEKKEKKAAAGGGGFTREEVAKHTTKGDCWVILRDQVLDVTSFL

Foldseek 3Di:
DFEADPLQFGADPVRDGDQLHGDWAPVYDDPQPPDRDPPVRVVGRVVSVVSPVQSNLCSVQPVNDDDDDPCVVVVRPPPDPPDDDPPPPPDVVVCVPPPDDDDDDDDDDDDDDDDDDDDDDDDDDDDDDFDAPVVVVVQPDPQWDWDADPNGIDTPSVVD